Protein AF-A0AAQ3IWY5-F1 (afdb_monomer)

Radius of gyration: 26.23 Å; Cα contacts (8 Å, |Δi|>4): 41; chains: 1; bounding box: 53×19×76 Å

Nearest PDB structures (foldseek):
  6nct-assembly1_B  TM=4.095E-01  e=2.155E-01  Homo sapiens
  5dac-assembly1_B  TM=6.293E-01  e=6.188E+00  Thermochaetoides thermophila DSM 1495
  5l3c-assembly1_A  TM=4.764E-01  e=4.889E+00  Homo sapiens
  6b87-assembly3_C  TM=5.352E-01  e=8.308E+00  synthetic construct
  5da9-assembly1_A  TM=3.641E-01  e=3.642E+00  Thermochaetoides thermophila DSM 1495

pLDDT: mean 74.93, std 11.63, range [35.53, 91.75]

Sequence (130 aa):
MNLNRIKQIDEKIDETHQTLGDSPNAMVNFQAMYNDMKYLIMMALDGQKEANKLRTKIGRMKITIKKKDHVIRTIDHHNNRLGNDNRAKTAVLEKFREENKRLREALEDISCHVDTRLQVVISNALEGGD

Organism: NCBI:txid759811

Foldseek 3Di:
DPVVVLVVVVVVLVVVLVVQPDDPVSNVVSVVVNVVLVVLSVVLVVLVVVLVVLVVVLVVLVVVLVVLVVVLVVVVVVCVVVVNPPVVVVVVSVVSVVVSVVSVVVSVVVNVVSVVVSVVSSCPSPVDDD

Mean predicted aligned error: 12.2 Å

Secondary structure (DSSP, 8-state):
--HHHHHHHHHHHHHHHHHSTT-HHHHHHHHHHHHHHHHHHHHHHHHHHHHHHHHHHHHHHHHHHHHHHHHHHHHHHHHHHTT---HHHHHHHHHHHHHHHHHHHHHHHHHHHHHHHHHHHHHHHHH---

Structure (mmCIF, N/CA/C/O backbone):
data_AF-A0AAQ3IWY5-F1
#
_entry.id   AF-A0AAQ3IWY5-F1
#
loop_
_atom_site.group_PDB
_atom_site.id
_atom_site.type_symbol
_atom_site.label_atom_id
_atom_site.label_alt_id
_atom_site.label_comp_id
_atom_site.label_asym_id
_atom_site.label_entity_id
_atom_site.label_seq_id
_atom_site.pdbx_PDB_ins_code
_atom_site.Cartn_x
_atom_site.Cartn_y
_atom_site.Cartn_z
_atom_site.occupancy
_atom_site.B_iso_or_equiv
_atom_site.auth_seq_id
_atom_site.auth_comp_id
_atom_site.auth_asym_id
_atom_site.auth_atom_id
_atom_site.pdbx_PDB_model_num
ATOM 1 N N . MET A 1 1 ? -7.244 10.815 12.976 1.00 42.12 1 MET A N 1
ATOM 2 C CA . MET A 1 1 ? -8.089 11.407 14.032 1.00 42.12 1 MET A CA 1
ATOM 3 C C . MET A 1 1 ? -8.975 10.301 14.631 1.00 42.12 1 MET A C 1
ATOM 5 O O . MET A 1 1 ? -10.140 10.225 14.292 1.00 42.12 1 MET A O 1
ATOM 9 N N . ASN A 1 2 ? -8.400 9.387 15.436 1.00 53.34 2 ASN A N 1
ATOM 10 C CA . ASN A 1 2 ? -9.126 8.233 16.023 1.00 53.34 2 ASN A CA 1
ATOM 11 C C . ASN A 1 2 ? -8.631 7.834 17.432 1.00 53.34 2 ASN A C 1
ATOM 13 O O . ASN A 1 2 ? -9.428 7.452 18.275 1.00 53.34 2 ASN A O 1
ATOM 17 N N . LEU A 1 3 ? -7.340 8.028 17.738 1.00 51.75 3 LEU A N 1
ATOM 18 C CA . LEU A 1 3 ? -6.766 7.757 19.070 1.00 51.75 3 LEU A CA 1
ATOM 19 C C . LEU A 1 3 ? -7.358 8.625 20.193 1.00 51.75 3 LEU A C 1
ATOM 21 O O . LEU A 1 3 ? -7.578 8.126 21.289 1.00 51.75 3 LEU A O 1
ATOM 25 N N . ASN A 1 4 ? -7.658 9.899 19.919 1.00 55.66 4 ASN A N 1
ATOM 26 C CA . ASN A 1 4 ? -8.282 10.777 20.915 1.00 55.66 4 ASN A CA 1
ATOM 27 C C . ASN A 1 4 ? -9.723 10.353 21.235 1.00 55.66 4 ASN A C 1
ATOM 29 O O . ASN A 1 4 ? -10.133 10.490 22.376 1.00 55.66 4 ASN A O 1
ATOM 33 N N . ARG A 1 5 ? -10.466 9.790 20.267 1.00 52.38 5 ARG A N 1
ATOM 34 C CA . ARG A 1 5 ? -11.820 9.261 20.509 1.00 52.38 5 ARG A CA 1
ATOM 35 C C . ARG A 1 5 ? -11.782 7.977 21.334 1.00 52.38 5 ARG A C 1
ATOM 37 O O . ARG A 1 5 ? -12.595 7.831 22.230 1.00 52.38 5 ARG A O 1
ATOM 44 N N . ILE A 1 6 ? -10.817 7.090 21.076 1.00 57.41 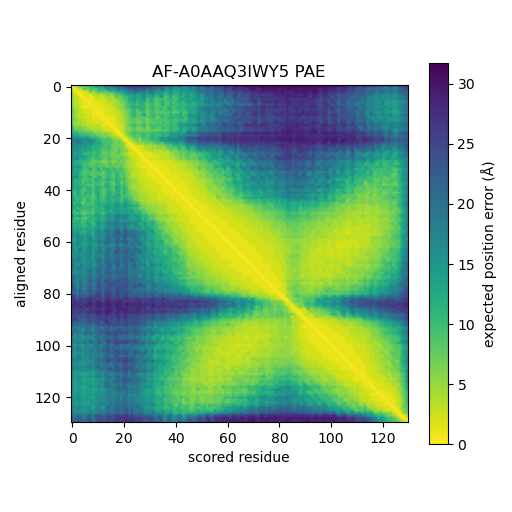6 ILE A N 1
ATOM 45 C CA . ILE A 1 6 ? -10.628 5.861 2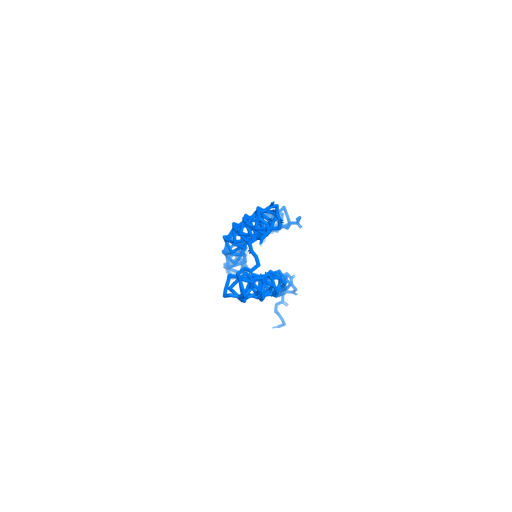1.865 1.00 57.41 6 ILE A CA 1
ATOM 46 C C . ILE A 1 6 ? -10.285 6.194 23.325 1.00 57.41 6 ILE A C 1
ATOM 48 O O . ILE A 1 6 ? -10.891 5.632 24.227 1.00 57.41 6 ILE A O 1
ATOM 52 N N . LYS A 1 7 ? -9.385 7.158 23.568 1.00 61.97 7 LYS A N 1
ATOM 53 C CA . LYS A 1 7 ? -9.067 7.620 24.932 1.00 61.97 7 LYS A CA 1
ATOM 54 C C . LYS A 1 7 ? -10.254 8.277 25.642 1.00 61.97 7 LYS A C 1
ATOM 56 O O . LYS A 1 7 ? -10.473 8.018 26.812 1.00 61.97 7 LYS A O 1
ATOM 61 N N . GLN A 1 8 ? -11.042 9.077 24.923 1.00 59.62 8 GLN A N 1
ATOM 62 C CA . GLN A 1 8 ? -12.259 9.693 25.468 1.00 59.62 8 GLN A CA 1
ATOM 63 C C . GLN A 1 8 ? -13.341 8.666 25.823 1.00 59.62 8 GLN A C 1
ATOM 65 O O . GLN A 1 8 ? -14.144 8.909 26.718 1.00 59.62 8 GLN A O 1
ATOM 70 N N . ILE A 1 9 ? -13.399 7.546 25.097 1.00 64.31 9 ILE A N 1
ATOM 71 C CA . ILE A 1 9 ? -14.294 6.433 25.423 1.00 64.31 9 ILE A CA 1
ATOM 72 C C . ILE A 1 9 ? -13.812 5.744 26.705 1.00 64.31 9 ILE A C 1
ATOM 74 O O . ILE A 1 9 ? -14.627 5.537 27.590 1.00 64.31 9 ILE A O 1
ATOM 78 N N . ASP A 1 10 ? -12.511 5.473 26.837 1.00 64.88 10 ASP A N 1
ATOM 79 C CA . ASP A 1 10 ? -11.908 4.882 28.046 1.00 64.88 10 ASP A CA 1
ATOM 80 C C . ASP A 1 10 ? -12.197 5.735 29.301 1.00 64.88 10 ASP A C 1
ATOM 82 O O . ASP A 1 10 ? -12.758 5.243 30.276 1.00 64.88 10 ASP A O 1
ATOM 86 N N . GLU A 1 11 ? -11.956 7.051 29.220 1.00 67.75 11 GLU A N 1
ATOM 87 C CA . GLU A 1 11 ? -12.229 8.008 30.306 1.00 67.75 11 GLU A CA 1
ATOM 88 C C . GLU A 1 11 ? -13.721 8.059 30.690 1.00 67.75 11 GLU A C 1
ATOM 90 O O . GLU A 1 11 ? -14.060 8.034 31.872 1.00 67.75 11 GLU A O 1
ATOM 95 N N . LYS A 1 12 ? -14.634 8.063 29.708 1.00 65.88 12 LYS A N 1
ATOM 96 C CA . LYS A 1 12 ? -16.085 8.050 29.975 1.00 65.88 12 LYS A CA 1
ATOM 97 C C . LYS A 1 12 ? -16.565 6.759 30.628 1.00 65.88 12 LYS A C 1
ATOM 99 O O . LYS A 1 12 ? -17.556 6.778 31.362 1.00 65.88 12 LYS A O 1
ATOM 104 N N . ILE A 1 13 ? -15.923 5.631 30.336 1.00 65.81 13 ILE A N 1
ATOM 105 C CA . ILE A 1 13 ? -16.304 4.364 30.953 1.00 65.81 13 ILE A CA 1
ATOM 106 C C . ILE A 1 13 ? -15.836 4.332 32.411 1.00 65.81 13 ILE A C 1
ATOM 108 O O . ILE A 1 13 ? -16.622 3.949 33.275 1.00 65.81 13 ILE A O 1
ATOM 112 N N . ASP A 1 14 ? -14.634 4.827 32.708 1.00 66.94 14 ASP A N 1
ATOM 113 C CA . ASP A 1 14 ? -14.163 4.981 34.090 1.00 66.94 14 ASP A CA 1
ATOM 114 C C . ASP A 1 14 ? -15.083 5.915 34.907 1.00 66.94 14 ASP A C 1
ATOM 116 O O . ASP A 1 14 ? -15.435 5.601 36.047 1.00 66.94 14 ASP A O 1
ATOM 120 N N . GLU A 1 15 ? -15.567 7.012 34.310 1.00 67.75 15 GLU A N 1
ATOM 121 C CA . GLU A 1 15 ? -16.581 7.894 34.920 1.00 67.75 15 GLU A CA 1
ATOM 122 C C . GLU A 1 15 ? -17.921 7.170 35.171 1.00 67.75 15 GLU A C 1
ATOM 124 O O . GLU A 1 15 ? -18.571 7.361 36.203 1.00 67.75 15 GLU A O 1
ATOM 129 N N . THR A 1 16 ? -18.338 6.294 34.253 1.00 64.19 16 THR A N 1
ATOM 130 C CA . THR A 1 16 ? -19.582 5.515 34.393 1.00 64.19 16 THR A CA 1
ATOM 131 C C . THR A 1 16 ? -19.452 4.436 35.477 1.00 64.19 16 THR A C 1
ATOM 133 O O . THR A 1 16 ? -20.391 4.201 36.234 1.00 64.19 16 THR A O 1
ATOM 136 N N . HIS A 1 17 ? -18.268 3.832 35.632 1.00 66.06 17 HIS A N 1
ATOM 137 C CA . HIS A 1 17 ? -17.979 2.887 36.716 1.00 66.06 17 HIS A CA 1
ATOM 138 C C . HIS A 1 17 ? -18.119 3.546 38.095 1.00 66.06 17 HIS A C 1
ATOM 140 O O . HIS A 1 17 ? -18.695 2.968 39.012 1.00 66.06 17 HIS A O 1
ATOM 146 N N . GLN A 1 18 ? -17.648 4.790 38.229 1.00 66.81 18 GLN A N 1
ATOM 147 C CA . GLN A 1 18 ? -17.716 5.551 39.481 1.00 66.81 18 GLN A CA 1
ATOM 148 C C . GLN A 1 18 ? -19.142 5.975 39.866 1.00 66.81 18 GLN A C 1
ATOM 150 O O . GLN A 1 18 ? -19.397 6.261 41.034 1.00 66.81 18 GLN A O 1
ATOM 155 N N . 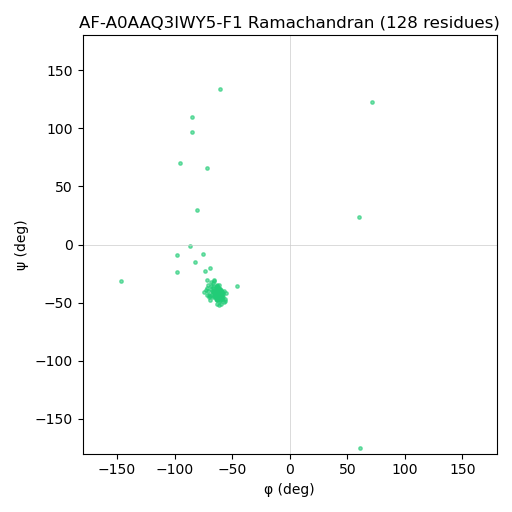THR A 1 19 ? -20.079 6.014 38.913 1.00 64.56 19 THR A N 1
ATOM 156 C CA . THR A 1 19 ? -21.457 6.490 39.133 1.00 64.56 19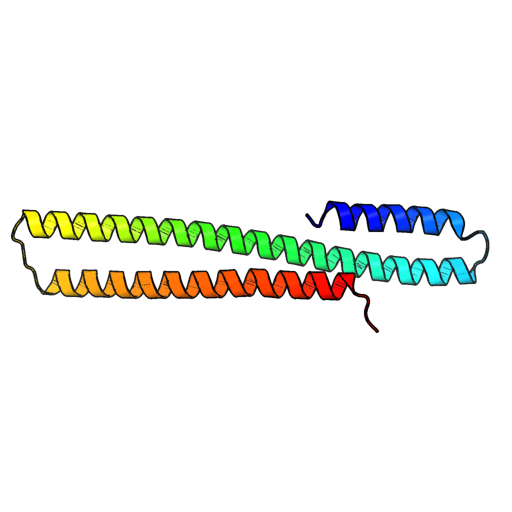 THR A CA 1
ATOM 157 C C . THR A 1 19 ? -22.476 5.376 39.381 1.00 64.56 19 THR A C 1
ATOM 159 O O . THR A 1 19 ? -23.603 5.670 39.776 1.00 64.56 19 THR A O 1
ATOM 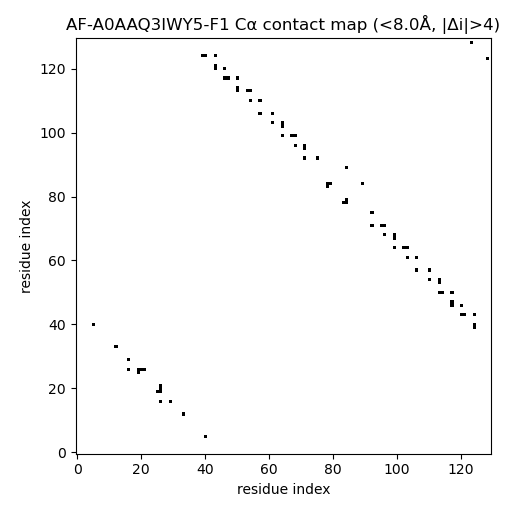162 N N . LEU A 1 20 ? -22.102 4.102 39.210 1.00 64.25 20 LEU A N 1
ATOM 163 C CA . LEU A 1 20 ? -23.035 2.967 39.276 1.00 64.25 20 LEU A CA 1
ATOM 164 C C . LEU A 1 20 ? -23.497 2.545 40.686 1.00 64.25 20 LEU A C 1
ATOM 166 O O . LEU A 1 20 ? -24.445 1.766 40.793 1.00 64.25 20 LEU A O 1
ATOM 170 N N . GLY A 1 21 ? -22.925 3.101 41.758 1.00 64.56 21 GLY A N 1
ATOM 171 C CA . GLY A 1 21 ? -23.355 2.839 43.141 1.00 64.56 21 GLY A CA 1
ATOM 172 C C . GLY A 1 21 ? -23.244 1.366 43.590 1.00 64.56 21 GLY A C 1
ATOM 173 O O . GLY A 1 21 ? -22.763 0.500 42.863 1.00 64.56 21 GLY A O 1
ATOM 174 N N . ASP A 1 22 ? -23.709 1.059 44.806 1.00 66.00 22 ASP A N 1
ATOM 175 C CA . ASP A 1 22 ? -23.455 -0.219 45.506 1.00 66.00 22 ASP A CA 1
ATOM 176 C C . ASP A 1 22 ? -24.354 -1.402 45.080 1.00 66.00 22 ASP A C 1
ATOM 178 O O . ASP A 1 22 ? -24.651 -2.281 45.889 1.00 66.00 22 ASP A O 1
ATOM 182 N N . SER A 1 23 ? -24.835 -1.459 43.833 1.00 69.75 23 SER A N 1
ATOM 183 C CA . SER A 1 23 ? -25.609 -2.618 43.354 1.00 69.75 23 SER A CA 1
ATOM 184 C C . SER A 1 23 ? -24.664 -3.716 42.853 1.00 69.75 23 SER A C 1
ATOM 186 O O . SER A 1 23 ? -24.080 -3.562 41.777 1.00 69.75 23 SER A O 1
ATOM 188 N N . PRO A 1 24 ? -24.527 -4.862 43.552 1.00 68.44 24 PRO A N 1
ATOM 189 C CA . PRO A 1 24 ? -23.539 -5.878 43.187 1.00 68.44 24 PRO A CA 1
ATOM 190 C C . PRO A 1 24 ? -23.799 -6.479 41.799 1.00 68.44 24 PRO A C 1
ATOM 192 O O . PRO A 1 24 ? -22.862 -6.734 41.049 1.00 68.44 24 PRO A O 1
ATOM 195 N N . ASN A 1 25 ? -25.070 -6.635 41.411 1.00 73.00 25 ASN A N 1
ATOM 196 C CA . ASN A 1 25 ? -25.436 -7.129 40.081 1.00 73.00 25 ASN A CA 1
ATOM 197 C C . ASN A 1 25 ? -25.168 -6.102 38.972 1.00 73.00 25 ASN A C 1
ATOM 199 O O . ASN A 1 25 ? -24.740 -6.486 37.885 1.00 73.00 25 ASN A O 1
ATOM 203 N N . ALA A 1 26 ? -25.396 -4.808 39.227 1.00 65.88 26 ALA A N 1
ATOM 204 C CA . ALA A 1 26 ? -25.077 -3.765 38.251 1.00 65.88 26 ALA A CA 1
ATOM 205 C C . ALA A 1 26 ? -23.558 -3.630 38.070 1.00 65.88 26 ALA A C 1
ATOM 207 O O . ALA A 1 26 ? -23.087 -3.503 36.943 1.00 65.88 26 ALA A O 1
ATOM 208 N N . MET A 1 27 ? -22.798 -3.758 39.163 1.00 69.81 27 MET A N 1
ATOM 209 C CA . MET A 1 27 ? -21.336 -3.737 39.158 1.00 69.81 27 MET A CA 1
ATOM 210 C C . MET A 1 27 ? -20.748 -4.915 38.364 1.00 69.81 27 MET A C 1
ATOM 212 O O . MET A 1 27 ? -19.858 -4.720 37.541 1.00 69.81 27 MET A O 1
ATOM 216 N N . VAL A 1 28 ? -21.269 -6.135 38.554 1.00 72.06 28 VAL A N 1
ATOM 217 C CA . VAL A 1 28 ? -20.809 -7.336 37.828 1.00 72.06 28 VAL A CA 1
ATOM 218 C C . VAL A 1 28 ? -21.128 -7.249 36.333 1.00 72.06 28 VAL A C 1
ATOM 220 O O . VAL A 1 28 ? -20.251 -7.511 35.509 1.00 72.06 28 VAL A O 1
ATOM 223 N N . ASN A 1 29 ? -22.346 -6.836 35.969 1.00 67.00 29 ASN A N 1
ATOM 224 C CA . ASN A 1 29 ? -22.737 -6.682 34.563 1.00 67.00 29 ASN A CA 1
ATOM 225 C C . ASN A 1 29 ? -21.931 -5.579 33.867 1.00 67.00 29 ASN A C 1
ATOM 227 O O . ASN A 1 29 ? -21.483 -5.760 32.735 1.00 67.00 29 ASN A O 1
ATOM 231 N N . PHE A 1 30 ? -21.684 -4.464 34.556 1.00 69.81 30 PHE A N 1
ATOM 232 C CA . PHE A 1 30 ? -20.834 -3.406 34.031 1.00 69.81 30 PHE A CA 1
ATOM 233 C C . PHE A 1 30 ? -19.383 -3.864 33.864 1.00 69.81 30 PHE A C 1
ATOM 235 O O . PHE A 1 30 ? -18.774 -3.591 32.835 1.00 69.81 30 PHE A O 1
ATOM 242 N N . GLN A 1 31 ? -18.826 -4.592 34.836 1.00 71.25 31 GLN A N 1
ATOM 243 C CA . GLN A 1 31 ? -17.456 -5.099 34.747 1.00 71.25 31 GLN A CA 1
ATOM 244 C C . GLN A 1 31 ? -17.279 -6.057 33.561 1.00 71.25 31 GLN A C 1
ATOM 246 O O . GLN A 1 31 ? -16.242 -6.018 32.897 1.00 71.25 31 GLN A O 1
ATOM 251 N N . ALA A 1 32 ? -18.281 -6.893 33.273 1.00 70.81 32 ALA A N 1
ATOM 252 C CA . ALA A 1 32 ? -18.280 -7.766 32.101 1.00 70.81 32 ALA A CA 1
ATOM 253 C C . ALA A 1 32 ? -18.265 -6.951 30.795 1.00 70.81 32 ALA A C 1
ATOM 255 O O . ALA A 1 32 ? -17.357 -7.122 29.984 1.00 70.81 32 ALA A O 1
ATOM 256 N N . MET A 1 33 ? -19.181 -5.986 30.649 1.00 65.69 33 MET A N 1
ATOM 257 C CA . MET A 1 33 ? -19.220 -5.093 29.482 1.00 65.69 33 MET A CA 1
ATOM 258 C C . MET A 1 33 ? -17.931 -4.274 29.317 1.00 65.69 33 MET A C 1
ATOM 260 O O . MET A 1 33 ? -17.443 -4.103 28.202 1.00 65.69 33 MET A O 1
ATOM 264 N N . TYR A 1 34 ? -17.348 -3.792 30.418 1.00 70.81 34 TYR A N 1
ATOM 265 C CA . TYR A 1 34 ? -16.080 -3.061 30.410 1.00 70.81 34 TYR A CA 1
ATOM 266 C C . TYR A 1 34 ? -14.929 -3.926 29.900 1.00 70.81 34 TYR A C 1
ATOM 268 O O . TYR A 1 34 ? -14.142 -3.484 29.062 1.00 70.81 34 TYR A O 1
ATOM 276 N N . ASN A 1 35 ? -14.833 -5.167 30.379 1.00 71.69 35 ASN A N 1
ATOM 277 C CA . ASN A 1 35 ? -13.789 -6.091 29.952 1.00 71.69 35 ASN A CA 1
ATOM 278 C C . ASN A 1 35 ? -13.908 -6.418 28.454 1.00 71.69 35 ASN A C 1
ATOM 280 O O . ASN A 1 35 ? -12.893 -6.405 27.753 1.00 71.69 35 ASN A O 1
ATOM 284 N N . ASP A 1 36 ? -15.129 -6.629 27.956 1.00 66.88 36 ASP A N 1
ATOM 285 C CA . ASP A 1 36 ? -15.388 -6.873 26.533 1.00 66.88 36 ASP A CA 1
ATOM 286 C C . ASP A 1 36 ? -15.028 -5.648 25.679 1.00 66.88 36 ASP A C 1
ATOM 288 O O . ASP A 1 36 ? -14.333 -5.758 24.665 1.00 66.88 36 ASP A O 1
ATOM 292 N N . MET A 1 37 ? -15.410 -4.450 26.124 1.00 67.75 37 MET A N 1
ATOM 293 C CA . MET A 1 37 ? -15.101 -3.204 25.422 1.00 67.75 37 MET A CA 1
ATOM 294 C C . MET A 1 37 ? -13.594 -2.916 25.397 1.00 67.75 37 MET A C 1
ATOM 296 O O . MET A 1 37 ? -13.039 -2.554 24.356 1.00 67.75 37 MET A O 1
ATOM 300 N N . LYS A 1 38 ? -12.899 -3.157 26.511 1.00 70.69 38 LYS A N 1
ATOM 301 C CA . LYS A 1 38 ? -11.439 -3.041 26.613 1.00 70.69 38 LYS A CA 1
ATOM 302 C C . LYS A 1 38 ? -10.724 -4.020 25.681 1.00 70.69 38 LYS A C 1
ATOM 304 O O . LYS A 1 38 ? -9.739 -3.650 25.038 1.00 70.69 38 LYS A O 1
ATOM 309 N N . TYR A 1 39 ? -11.233 -5.246 25.563 1.00 71.06 39 TYR A N 1
ATOM 310 C CA . TYR A 1 39 ? -10.714 -6.245 24.631 1.00 71.06 39 TYR A CA 1
ATOM 311 C C . TYR A 1 39 ? -10.868 -5.800 23.167 1.00 71.06 39 TYR A C 1
ATOM 313 O O . TYR A 1 39 ? -9.897 -5.841 22.404 1.00 71.06 39 TYR A O 1
ATOM 321 N N . LEU A 1 40 ? -12.045 -5.293 22.785 1.00 65.94 40 LEU A N 1
ATOM 322 C CA . LEU A 1 40 ? -12.307 -4.768 21.438 1.00 65.94 40 LEU A CA 1
ATOM 323 C C . LEU A 1 40 ? -11.393 -3.580 21.092 1.00 65.94 40 LEU A C 1
ATOM 325 O O . LEU A 1 40 ? -10.815 -3.537 20.001 1.00 65.94 40 LEU A O 1
ATOM 329 N N . ILE A 1 41 ? -11.192 -2.654 22.035 1.00 70.44 41 ILE A N 1
ATOM 330 C CA . ILE A 1 41 ? -10.267 -1.520 21.882 1.00 70.44 41 ILE A CA 1
ATOM 331 C C . ILE A 1 41 ? -8.830 -2.011 21.659 1.00 70.44 41 ILE A C 1
ATOM 333 O O . ILE A 1 41 ? -8.140 -1.518 20.762 1.00 70.44 41 ILE A O 1
ATOM 337 N N . MET A 1 42 ? -8.375 -2.998 22.436 1.00 75.62 42 MET A N 1
ATOM 338 C CA . MET A 1 42 ? -7.024 -3.545 22.308 1.00 75.62 42 MET A CA 1
ATOM 339 C C . MET A 1 42 ? -6.798 -4.185 20.930 1.00 75.62 42 MET A C 1
ATOM 341 O O . MET A 1 42 ? -5.799 -3.886 20.274 1.00 75.62 42 MET A O 1
ATOM 345 N N . MET A 1 43 ? -7.757 -4.979 20.4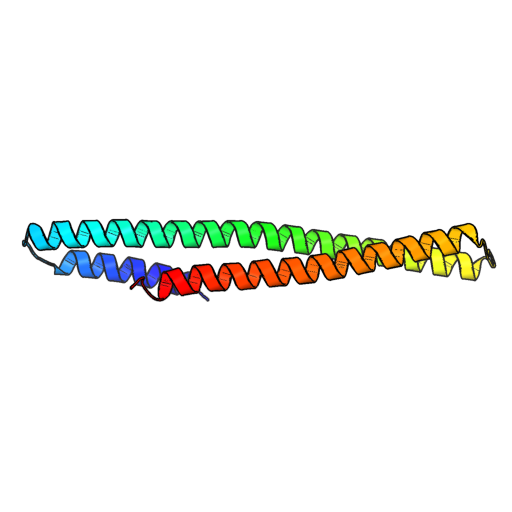40 1.00 71.94 43 MET A N 1
ATOM 346 C CA . MET A 1 43 ? -7.687 -5.569 19.097 1.00 71.94 43 MET A CA 1
ATOM 347 C C . MET A 1 43 ? -7.635 -4.507 17.988 1.00 71.94 43 MET A C 1
ATOM 349 O O . MET A 1 43 ? -6.866 -4.645 17.032 1.00 71.94 43 MET A O 1
ATOM 353 N N . ALA A 1 44 ? -8.409 -3.425 18.113 1.00 69.25 44 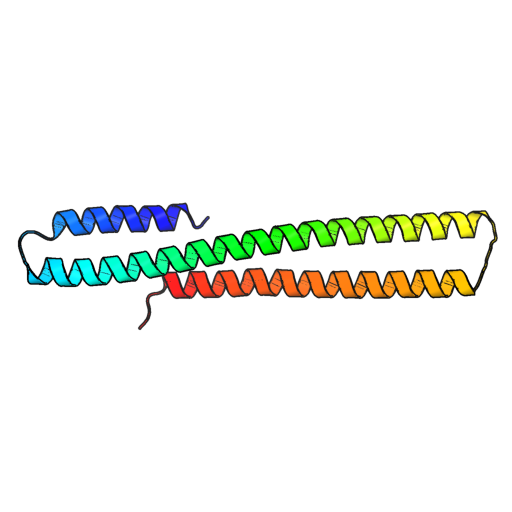ALA A N 1
ATOM 354 C CA . ALA A 1 44 ? -8.392 -2.329 17.147 1.00 69.25 44 ALA A CA 1
ATOM 355 C C . ALA A 1 44 ? -7.033 -1.599 17.118 1.00 69.25 44 ALA A C 1
ATOM 357 O O . ALA A 1 44 ? -6.517 -1.280 16.040 1.00 69.25 44 ALA A O 1
ATOM 358 N N . LEU A 1 45 ? -6.420 -1.371 18.286 1.00 74.38 45 LEU A N 1
ATOM 359 C CA . LEU A 1 45 ? -5.094 -0.754 18.406 1.00 74.38 45 LEU A CA 1
ATOM 360 C C . LEU A 1 45 ? -3.990 -1.634 17.801 1.00 74.38 45 LEU A C 1
ATOM 362 O O . LEU A 1 45 ? -3.134 -1.125 17.067 1.00 74.38 45 LEU A O 1
ATOM 366 N N . ASP A 1 46 ? -4.029 -2.944 18.047 1.00 78.38 46 ASP A N 1
ATOM 367 C CA . ASP A 1 46 ? -3.094 -3.896 17.441 1.00 78.38 46 ASP A CA 1
ATOM 368 C C . ASP A 1 46 ? -3.255 -3.952 15.914 1.00 78.38 46 ASP A C 1
ATOM 370 O O . ASP A 1 46 ? -2.263 -3.870 15.179 1.00 78.38 46 ASP A O 1
ATOM 374 N N . GLY A 1 47 ? -4.496 -3.965 15.413 1.00 75.88 47 GLY A N 1
ATOM 375 C CA . GLY A 1 47 ? -4.786 -3.864 13.980 1.00 75.88 47 GLY A CA 1
ATOM 376 C C . GLY A 1 47 ? -4.213 -2.589 13.347 1.00 75.88 47 GLY A C 1
ATOM 377 O O . GLY A 1 47 ? -3.591 -2.634 12.281 1.00 75.88 47 GLY A O 1
ATOM 378 N N . GLN A 1 48 ? -4.331 -1.447 14.031 1.00 76.25 48 GLN A N 1
ATOM 379 C CA . GLN A 1 48 ? -3.756 -0.178 13.577 1.00 76.25 48 GLN A CA 1
ATOM 380 C C . GLN A 1 48 ? -2.218 -0.201 13.562 1.00 76.25 48 GLN A C 1
ATOM 382 O O . GLN A 1 48 ? -1.592 0.339 12.640 1.00 76.25 48 GLN A O 1
ATOM 387 N N . LYS A 1 49 ? -1.592 -0.833 14.559 1.00 83.62 49 LYS A N 1
ATOM 388 C CA . LYS A 1 49 ? -0.134 -0.990 14.643 1.00 83.62 49 LYS A CA 1
ATOM 389 C C . LYS A 1 49 ? 0.407 -1.824 13.481 1.00 83.62 49 LYS A C 1
ATOM 391 O O . LYS A 1 49 ? 1.381 -1.412 12.842 1.00 83.62 49 LYS A O 1
ATOM 396 N N . GLU A 1 50 ? -0.231 -2.949 13.168 1.00 81.31 50 GLU A N 1
ATOM 397 C CA . GLU A 1 50 ? 0.159 -3.793 12.034 1.00 81.31 50 GLU A CA 1
ATOM 398 C C . GLU A 1 50 ? -0.066 -3.093 10.685 1.00 81.31 50 GLU A C 1
ATOM 400 O O . GLU A 1 50 ? 0.824 -3.106 9.827 1.00 81.3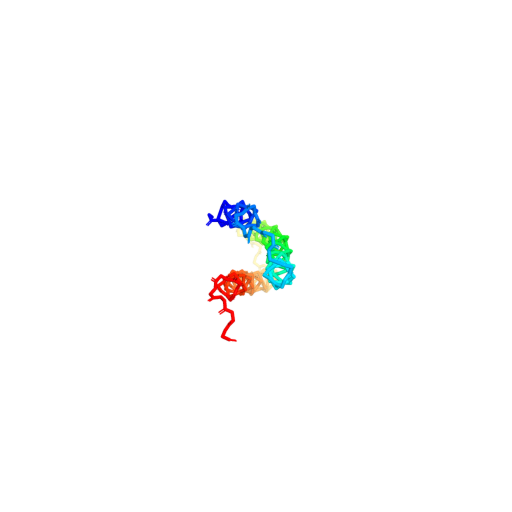1 50 GLU A O 1
ATOM 405 N N . ALA A 1 51 ? -1.176 -2.365 10.521 1.00 78.06 51 ALA A N 1
ATOM 406 C CA . ALA A 1 51 ? -1.415 -1.552 9.327 1.00 78.06 51 ALA A CA 1
ATOM 407 C C . ALA A 1 51 ? -0.313 -0.494 9.113 1.00 78.06 51 ALA A C 1
ATOM 409 O O . ALA A 1 51 ? 0.177 -0.307 7.997 1.00 78.06 51 ALA A O 1
ATOM 410 N N . ASN A 1 52 ? 0.161 0.159 10.179 1.00 83.56 52 ASN A N 1
ATOM 411 C CA . ASN A 1 52 ? 1.250 1.138 10.090 1.00 83.56 52 ASN A CA 1
ATOM 412 C C . ASN A 1 52 ? 2.601 0.509 9.704 1.00 83.56 52 ASN A C 1
ATOM 414 O O . ASN A 1 52 ? 3.364 1.100 8.926 1.00 83.56 52 ASN A O 1
ATOM 418 N N . LYS A 1 53 ? 2.901 -0.701 10.196 1.00 84.88 53 LYS A N 1
ATOM 419 C CA . LYS A 1 53 ? 4.086 -1.460 9.759 1.00 84.88 53 LYS A CA 1
ATOM 420 C C . LYS A 1 53 ? 4.015 -1.767 8.264 1.00 84.88 53 LYS A C 1
ATOM 422 O O . LYS A 1 53 ? 5.004 -1.567 7.553 1.00 84.88 53 LYS A O 1
ATOM 427 N N . LEU A 1 54 ? 2.853 -2.205 7.776 1.00 83.75 54 LEU A N 1
ATOM 428 C CA . LEU A 1 54 ? 2.625 -2.474 6.355 1.00 83.75 54 LEU A CA 1
ATOM 429 C C . LEU A 1 54 ? 2.763 -1.204 5.507 1.00 83.75 54 LEU A C 1
ATOM 431 O O . LEU A 1 54 ? 3.527 -1.217 4.543 1.00 83.75 54 LEU A O 1
ATOM 435 N N . ARG A 1 55 ? 2.153 -0.080 5.909 1.00 84.06 55 ARG A N 1
ATOM 436 C CA . ARG A 1 55 ? 2.313 1.221 5.224 1.00 84.06 55 ARG A CA 1
ATOM 437 C C . ARG A 1 55 ? 3.775 1.644 5.109 1.00 84.06 55 ARG A C 1
ATOM 439 O O . ARG A 1 55 ? 4.211 2.096 4.052 1.00 84.06 55 ARG A O 1
ATOM 446 N N . THR A 1 56 ? 4.563 1.440 6.165 1.00 88.44 56 THR A N 1
ATOM 447 C CA . THR A 1 56 ? 6.000 1.747 6.149 1.00 88.44 56 THR A CA 1
ATOM 448 C C . THR A 1 56 ? 6.753 0.865 5.150 1.00 88.44 56 THR A C 1
ATOM 450 O O . THR A 1 56 ? 7.586 1.366 4.392 1.00 88.44 56 THR A O 1
ATOM 453 N N . LYS A 1 57 ? 6.458 -0.443 5.106 1.00 86.94 57 LYS A N 1
ATOM 454 C CA . LYS A 1 57 ? 7.047 -1.363 4.116 1.00 86.94 57 LYS A CA 1
ATOM 455 C C . LYS A 1 57 ? 6.666 -0.965 2.685 1.00 86.94 57 LYS A C 1
ATOM 457 O O . LYS A 1 57 ? 7.559 -0.842 1.849 1.00 86.94 57 LYS A O 1
ATOM 462 N N . ILE A 1 58 ? 5.390 -0.667 2.431 1.00 84.94 58 ILE A N 1
ATOM 463 C CA . ILE A 1 58 ? 4.889 -0.176 1.135 1.00 84.94 58 ILE A CA 1
ATOM 464 C C . ILE A 1 58 ? 5.634 1.100 0.721 1.00 84.94 58 ILE A C 1
ATOM 466 O O . ILE A 1 58 ? 6.127 1.194 -0.403 1.00 84.94 58 ILE A O 1
ATOM 470 N N . GLY A 1 59 ? 5.790 2.063 1.635 1.00 86.44 59 GLY A N 1
ATOM 471 C CA . GLY A 1 59 ? 6.536 3.298 1.386 1.00 86.44 59 GLY A CA 1
ATOM 472 C C . GLY A 1 59 ? 7.987 3.043 0.967 1.00 86.44 59 GLY A C 1
ATOM 473 O O . GLY A 1 59 ? 8.454 3.603 -0.027 1.00 86.44 59 GLY A O 1
ATOM 474 N N . ARG A 1 60 ? 8.691 2.139 1.663 1.00 90.88 60 ARG A N 1
ATOM 475 C CA . ARG A 1 60 ? 10.062 1.734 1.297 1.00 90.88 60 ARG A CA 1
ATOM 476 C C . ARG A 1 60 ? 10.116 1.093 -0.090 1.00 90.88 60 ARG A C 1
ATOM 478 O O . ARG A 1 60 ? 10.997 1.432 -0.877 1.00 90.88 60 ARG A O 1
ATOM 485 N N . MET A 1 61 ? 9.166 0.218 -0.419 1.00 89.81 61 MET A N 1
ATOM 486 C CA . MET A 1 61 ? 9.099 -0.424 -1.737 1.00 89.81 61 MET A CA 1
ATOM 487 C C . MET A 1 61 ? 8.840 0.595 -2.857 1.00 89.81 61 MET A C 1
ATOM 489 O O . MET A 1 61 ? 9.532 0.559 -3.875 1.00 89.81 61 MET A O 1
ATOM 493 N N . LYS A 1 62 ? 7.945 1.572 -2.644 1.00 87.75 62 LYS A N 1
ATOM 494 C CA . LYS A 1 62 ? 7.701 2.678 -3.590 1.00 87.75 62 LYS A CA 1
ATOM 495 C C . LYS A 1 62 ? 8.972 3.496 -3.860 1.00 87.75 62 LYS A C 1
ATOM 497 O O . LYS A 1 62 ?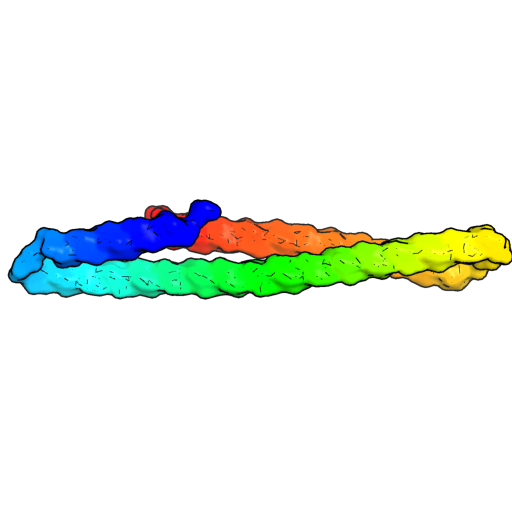 9.246 3.844 -5.008 1.00 87.75 62 LYS A O 1
ATOM 502 N N . ILE A 1 63 ? 9.778 3.775 -2.831 1.00 91.75 63 ILE A N 1
ATOM 503 C CA . ILE A 1 63 ? 11.075 4.459 -2.992 1.00 91.75 63 ILE A CA 1
ATOM 504 C C . ILE A 1 63 ? 12.038 3.612 -3.834 1.00 91.75 63 ILE A C 1
ATOM 506 O O . ILE A 1 63 ? 12.692 4.139 -4.734 1.00 91.75 63 ILE A O 1
ATOM 510 N N . THR A 1 64 ? 12.121 2.307 -3.574 1.00 89.00 64 THR A N 1
ATOM 511 C CA . THR A 1 64 ? 12.986 1.395 -4.336 1.00 89.00 64 THR A CA 1
ATOM 512 C C . THR A 1 64 ? 12.599 1.339 -5.813 1.00 89.00 64 THR A C 1
ATOM 514 O O . THR A 1 64 ? 13.484 1.433 -6.662 1.00 89.00 64 THR A O 1
ATOM 517 N N . ILE A 1 65 ? 11.304 1.265 -6.139 1.00 87.31 65 ILE A N 1
ATOM 518 C CA . ILE A 1 65 ? 10.825 1.306 -7.532 1.00 87.31 65 ILE A CA 1
ATOM 519 C C . ILE A 1 65 ? 11.240 2.618 -8.204 1.00 87.31 65 ILE A C 1
ATOM 521 O O . ILE A 1 65 ? 11.839 2.586 -9.274 1.00 87.31 65 ILE A O 1
ATOM 525 N N . LYS A 1 66 ? 11.046 3.770 -7.543 1.00 88.88 66 LYS A N 1
ATOM 526 C CA . LYS A 1 66 ? 11.492 5.072 -8.076 1.00 88.88 66 LYS A CA 1
ATOM 527 C C . LYS A 1 66 ? 12.996 5.108 -8.369 1.00 88.88 66 LYS A C 1
ATOM 529 O O . LYS A 1 66 ? 13.410 5.674 -9.379 1.00 88.88 66 LYS A O 1
ATOM 534 N N . LYS A 1 67 ? 13.820 4.505 -7.503 1.00 90.12 67 LYS A N 1
ATOM 535 C CA . LYS A 1 67 ? 15.270 4.387 -7.729 1.00 90.12 67 LYS A CA 1
ATOM 536 C C . LYS A 1 67 ? 15.581 3.502 -8.937 1.00 90.12 67 LYS A C 1
ATOM 538 O O . LYS A 1 67 ? 16.405 3.893 -9.758 1.00 90.12 67 LYS A O 1
ATOM 543 N N . LYS A 1 68 ? 14.907 2.356 -9.081 1.00 87.38 68 LYS A N 1
ATOM 544 C CA . LYS A 1 68 ? 15.052 1.484 -10.259 1.00 87.38 68 LYS A CA 1
ATOM 545 C C . LYS A 1 68 ? 14.663 2.212 -11.549 1.00 87.38 68 LYS A C 1
ATOM 547 O O . LYS A 1 68 ? 15.426 2.180 -12.507 1.00 87.38 68 LYS A O 1
ATOM 552 N N . ASP A 1 69 ? 13.546 2.937 -11.551 1.00 88.56 69 ASP A N 1
ATOM 553 C CA . ASP A 1 69 ? 13.102 3.734 -12.703 1.00 88.56 69 ASP A CA 1
ATOM 554 C C . ASP A 1 69 ? 14.105 4.830 -13.074 1.00 88.56 69 ASP A C 1
ATOM 556 O O . ASP A 1 69 ? 14.324 5.124 -14.250 1.00 88.56 69 ASP A O 1
ATOM 560 N N . HIS A 1 70 ? 14.738 5.450 -12.076 1.00 90.88 70 HIS A N 1
ATOM 561 C CA . HIS A 1 70 ? 15.809 6.407 -12.321 1.00 90.88 70 HIS A CA 1
ATOM 562 C C . HIS A 1 70 ? 17.020 5.743 -12.988 1.00 90.88 70 HIS A C 1
ATOM 564 O O . HIS A 1 70 ? 17.493 6.248 -14.001 1.00 90.88 70 HIS A O 1
ATOM 570 N N . VAL A 1 71 ? 17.471 4.591 -12.484 1.00 88.75 71 VAL A N 1
ATOM 571 C CA . VAL A 1 71 ? 18.587 3.835 -13.077 1.00 88.75 71 VAL A CA 1
ATOM 572 C C . VAL A 1 71 ? 18.283 3.432 -14.522 1.00 88.75 71 VAL A C 1
ATOM 574 O O . VAL A 1 71 ? 19.124 3.647 -15.391 1.00 88.75 71 VAL A O 1
ATOM 577 N N . ILE A 1 72 ? 17.078 2.922 -14.800 1.00 86.75 72 ILE A N 1
ATOM 578 C CA . ILE A 1 72 ? 16.638 2.566 -16.159 1.00 86.75 72 ILE A CA 1
ATOM 579 C C . ILE A 1 72 ? 16.745 3.776 -17.091 1.00 86.75 72 ILE A C 1
ATOM 581 O O . ILE A 1 72 ? 17.343 3.663 -18.157 1.00 86.75 72 ILE A O 1
ATOM 585 N N . ARG A 1 73 ? 16.229 4.945 -16.682 1.00 87.44 73 ARG A N 1
ATOM 586 C CA . ARG A 1 73 ? 16.327 6.182 -17.480 1.00 87.44 73 ARG A CA 1
ATOM 587 C C . ARG A 1 73 ? 17.772 6.612 -17.723 1.00 87.44 73 ARG A C 1
ATOM 589 O O . ARG A 1 73 ? 18.094 7.040 -18.825 1.00 87.44 73 ARG A O 1
ATOM 596 N N . THR A 1 74 ? 18.638 6.492 -16.720 1.00 88.50 74 THR A N 1
ATOM 597 C CA . THR A 1 74 ? 20.060 6.837 -16.852 1.00 88.50 74 THR A CA 1
ATOM 598 C C . THR A 1 74 ? 20.773 5.917 -17.841 1.00 88.50 74 THR A C 1
ATOM 600 O O . THR A 1 74 ? 21.538 6.398 -18.675 1.00 88.50 74 THR A O 1
ATOM 603 N N . ILE A 1 75 ? 20.502 4.609 -17.787 1.00 84.56 75 ILE A N 1
ATOM 604 C CA . ILE A 1 75 ? 21.058 3.635 -18.737 1.00 84.56 75 ILE A CA 1
ATOM 605 C C . ILE A 1 75 ? 20.563 3.936 -20.156 1.00 84.56 75 ILE A C 1
ATOM 607 O O . ILE A 1 75 ? 21.366 3.962 -21.085 1.00 84.56 75 ILE A O 1
ATOM 611 N N . ASP A 1 76 ? 19.268 4.203 -20.313 1.00 83.50 76 ASP A N 1
ATOM 612 C CA . ASP A 1 76 ? 18.649 4.514 -21.605 1.00 83.50 76 ASP A CA 1
ATOM 613 C C . ASP A 1 76 ? 19.266 5.774 -22.233 1.00 83.50 76 ASP A C 1
ATOM 615 O O . ASP A 1 76 ? 19.740 5.757 -23.367 1.00 83.50 76 ASP A O 1
ATOM 619 N N . HIS A 1 77 ? 19.393 6.844 -21.441 1.00 85.94 77 HIS A N 1
ATOM 620 C CA . HIS A 1 77 ? 20.048 8.082 -21.862 1.00 85.94 77 HIS A CA 1
ATOM 621 C C . HIS A 1 77 ? 21.517 7.861 -22.258 1.00 85.94 77 HIS A C 1
ATOM 623 O O . HIS A 1 77 ? 21.992 8.415 -23.251 1.00 85.94 77 HIS A O 1
ATOM 629 N N . HIS A 1 78 ? 22.254 7.047 -21.497 1.00 84.00 78 HIS A N 1
ATOM 630 C CA . HIS A 1 78 ? 23.649 6.742 -21.803 1.00 84.00 78 HIS A CA 1
ATOM 631 C C . HIS A 1 78 ? 23.796 5.936 -23.102 1.00 84.00 78 HIS A C 1
ATOM 633 O O . HIS A 1 78 ? 24.681 6.237 -23.901 1.00 84.00 78 HIS A O 1
ATOM 639 N N . ASN A 1 79 ? 22.914 4.962 -23.342 1.00 78.12 79 ASN A N 1
ATOM 640 C CA . ASN A 1 79 ? 22.923 4.160 -24.566 1.00 78.12 79 ASN A CA 1
ATOM 641 C C . ASN A 1 79 ? 22.614 5.011 -25.802 1.00 78.12 79 ASN A C 1
ATOM 643 O O . ASN A 1 79 ? 23.360 4.936 -26.779 1.00 78.12 79 ASN A O 1
ATOM 647 N N . ASN A 1 80 ? 21.596 5.874 -25.718 1.00 79.50 80 ASN A N 1
ATOM 648 C CA . ASN A 1 80 ? 21.242 6.800 -26.796 1.00 79.50 80 ASN A CA 1
ATOM 649 C C . ASN A 1 80 ? 22.417 7.724 -27.141 1.00 79.50 80 ASN A C 1
ATOM 651 O O . ASN A 1 80 ? 22.720 7.942 -28.311 1.00 79.50 80 ASN A O 1
ATOM 655 N N . ARG A 1 81 ? 23.141 8.218 -26.126 1.00 81.38 81 ARG A N 1
ATOM 656 C CA . ARG A 1 81 ? 24.320 9.075 -26.328 1.00 81.38 81 ARG A CA 1
ATOM 657 C C . ARG A 1 81 ? 25.492 8.349 -26.995 1.00 81.38 81 ARG A C 1
ATOM 659 O O . ARG A 1 81 ? 26.268 8.980 -27.702 1.00 81.38 81 ARG A O 1
ATOM 666 N N . LEU A 1 82 ? 25.659 7.053 -26.736 1.00 80.06 82 LEU A N 1
ATOM 667 C CA . LEU A 1 82 ? 26.745 6.247 -27.301 1.00 80.06 82 LEU A CA 1
ATOM 668 C C . LEU A 1 82 ? 26.411 5.645 -28.677 1.00 80.06 82 LEU A C 1
ATOM 670 O O . LEU A 1 82 ? 27.251 4.936 -29.225 1.00 80.06 82 LEU A O 1
ATOM 674 N N . GLY A 1 83 ? 25.205 5.873 -29.216 1.00 70.88 83 GLY A N 1
ATOM 675 C CA . GLY A 1 83 ? 24.746 5.235 -30.459 1.00 70.88 83 GLY A CA 1
ATOM 676 C C . GLY A 1 83 ? 24.701 3.706 -30.363 1.00 70.88 83 GLY A C 1
ATOM 677 O O . GLY A 1 83 ? 24.829 3.006 -31.364 1.00 70.88 83 GLY A O 1
ATOM 678 N N . ASN A 1 84 ? 24.595 3.176 -29.141 1.00 69.44 84 ASN A N 1
ATOM 679 C CA . ASN A 1 84 ? 24.776 1.761 -28.855 1.00 69.44 84 ASN A CA 1
ATOM 680 C C . ASN A 1 84 ? 23.409 1.065 -28.853 1.00 69.44 84 ASN A C 1
ATOM 682 O O . ASN A 1 84 ? 22.906 0.672 -27.797 1.00 69.44 84 ASN A O 1
ATOM 686 N N . ASP A 1 85 ? 22.807 0.942 -30.041 1.00 65.19 85 ASP A N 1
ATOM 687 C CA . ASP A 1 85 ? 21.521 0.268 -30.283 1.00 65.19 85 ASP A CA 1
ATOM 688 C C . ASP A 1 85 ? 21.667 -1.255 -30.158 1.00 65.19 85 ASP A C 1
ATOM 690 O O . ASP A 1 85 ? 21.554 -2.043 -31.100 1.00 65.19 85 ASP A O 1
ATOM 694 N N . ASN A 1 86 ? 21.958 -1.705 -28.942 1.00 69.69 86 ASN A N 1
ATOM 695 C CA . ASN A 1 86 ? 22.042 -3.118 -28.639 1.00 69.69 86 ASN A CA 1
ATOM 696 C C . ASN A 1 86 ? 20.638 -3.654 -28.331 1.00 69.69 86 ASN A C 1
ATOM 698 O O . ASN A 1 86 ? 20.157 -3.568 -27.200 1.00 69.69 86 ASN A O 1
ATOM 702 N N . ARG A 1 87 ? 19.999 -4.250 -29.345 1.00 64.94 87 ARG A N 1
ATOM 703 C CA . ARG A 1 87 ? 18.644 -4.838 -29.296 1.00 64.94 87 ARG A CA 1
ATOM 704 C C . ARG A 1 87 ? 18.394 -5.724 -28.066 1.00 64.94 87 ARG A C 1
ATOM 706 O O . ARG A 1 87 ? 17.298 -5.712 -27.508 1.00 64.94 87 ARG A O 1
ATOM 713 N N . ALA A 1 88 ? 19.413 -6.462 -27.614 1.00 62.31 88 ALA A N 1
ATOM 714 C CA . ALA A 1 88 ? 19.329 -7.310 -26.425 1.00 62.31 88 ALA A CA 1
ATOM 715 C C . ALA A 1 88 ? 19.203 -6.496 -25.121 1.00 62.31 88 ALA A C 1
ATOM 717 O O . ALA A 1 88 ? 18.470 -6.894 -24.219 1.00 62.31 88 ALA A O 1
ATOM 718 N N . LYS A 1 89 ? 19.856 -5.329 -25.024 1.00 70.19 89 LYS A N 1
ATOM 719 C CA . LYS A 1 89 ? 19.734 -4.420 -23.871 1.00 70.19 89 LYS A CA 1
ATOM 720 C C . LYS A 1 89 ? 18.387 -3.702 -23.858 1.00 70.19 89 LYS A C 1
ATOM 722 O O . LYS A 1 89 ? 17.788 -3.591 -22.792 1.00 70.19 89 LYS A O 1
ATOM 727 N N . THR A 1 90 ? 17.883 -3.283 -25.019 1.00 73.94 90 THR A N 1
ATOM 728 C CA . THR A 1 90 ? 16.556 -2.657 -25.148 1.00 73.94 90 THR A CA 1
ATOM 729 C C . THR A 1 90 ? 15.452 -3.593 -24.655 1.00 73.94 90 THR A C 1
ATOM 731 O O . THR A 1 90 ? 14.620 -3.192 -23.847 1.00 73.94 90 THR A O 1
ATOM 734 N N . ALA A 1 91 ? 15.496 -4.873 -25.045 1.00 76.88 91 ALA A N 1
ATOM 735 C CA . ALA A 1 91 ? 14.535 -5.874 -24.581 1.00 76.88 91 ALA A CA 1
ATOM 736 C C . ALA A 1 91 ? 14.592 -6.109 -23.058 1.00 76.88 91 ALA A C 1
ATOM 738 O O . ALA A 1 91 ? 13.565 -6.346 -22.423 1.00 76.88 91 ALA A O 1
ATOM 739 N N . VAL A 1 92 ? 15.784 -6.040 -22.456 1.00 81.38 92 VAL A N 1
ATOM 740 C CA . VAL A 1 92 ? 15.967 -6.180 -21.002 1.00 81.38 92 VAL A CA 1
ATOM 741 C C . VAL A 1 92 ? 15.446 -4.952 -20.251 1.00 81.38 92 VAL A C 1
ATOM 743 O O . VAL A 1 92 ? 14.748 -5.110 -19.251 1.00 81.38 92 VAL A O 1
ATOM 746 N N . LEU A 1 93 ? 15.729 -3.737 -20.732 1.00 83.56 93 LEU A N 1
ATOM 747 C CA . LEU A 1 93 ? 15.203 -2.504 -20.133 1.00 83.56 93 LEU A CA 1
ATOM 748 C C . LEU A 1 93 ? 13.676 -2.458 -20.186 1.00 83.56 93 LEU A C 1
ATOM 750 O O . LEU A 1 93 ? 13.049 -2.068 -19.203 1.00 83.56 93 LEU A O 1
ATOM 754 N N . GLU A 1 94 ? 13.078 -2.911 -21.287 1.00 86.50 94 GLU A N 1
ATOM 755 C CA . GLU A 1 94 ? 11.624 -2.941 -21.429 1.00 86.50 94 GLU A CA 1
ATOM 756 C C . GLU A 1 94 ? 10.972 -3.953 -20.479 1.00 86.50 94 GLU A C 1
ATOM 758 O O . GLU A 1 94 ? 9.989 -3.634 -19.813 1.00 86.50 94 GLU A O 1
ATOM 763 N N . LYS A 1 95 ? 11.582 -5.135 -20.301 1.00 87.38 95 LYS A N 1
ATOM 764 C CA . LYS A 1 95 ? 11.152 -6.091 -19.267 1.00 87.38 95 LYS A CA 1
ATOM 765 C C . LYS A 1 95 ? 11.209 -5.485 -17.865 1.00 87.38 95 LYS A C 1
ATOM 767 O O . LYS A 1 95 ? 10.265 -5.654 -17.100 1.00 87.38 95 LYS A O 1
ATOM 772 N N . PHE A 1 96 ? 12.273 -4.750 -17.536 1.00 86.06 96 PHE A N 1
ATOM 773 C CA . PHE A 1 96 ? 12.381 -4.086 -16.235 1.00 86.06 96 PHE A CA 1
ATOM 774 C C . PHE A 1 96 ? 11.349 -2.967 -16.043 1.00 86.06 96 PHE A C 1
ATOM 776 O O . PHE A 1 96 ? 10.857 -2.789 -14.929 1.00 86.06 96 PHE A O 1
ATOM 783 N N . ARG A 1 97 ? 10.999 -2.223 -17.100 1.00 88.06 97 ARG A N 1
ATOM 784 C CA . ARG A 1 97 ? 9.925 -1.215 -17.053 1.00 88.06 97 ARG A CA 1
ATOM 785 C C . ARG A 1 97 ? 8.575 -1.858 -16.767 1.00 88.06 97 ARG A C 1
ATOM 787 O O . ARG A 1 97 ? 7.864 -1.401 -15.875 1.00 88.06 97 ARG A O 1
ATOM 794 N N . GLU A 1 98 ? 8.258 -2.931 -17.480 1.00 91.31 98 GLU A N 1
ATOM 795 C CA . GLU A 1 98 ? 7.012 -3.676 -17.310 1.00 91.31 98 GLU A CA 1
ATOM 796 C C . GLU A 1 98 ? 6.920 -4.313 -15.913 1.00 91.31 98 GLU A C 1
ATOM 798 O O . GLU A 1 98 ? 5.893 -4.218 -15.243 1.00 91.31 98 GLU A O 1
ATOM 803 N N . GLU A 1 99 ? 8.014 -4.891 -15.411 1.00 88.12 99 GLU A N 1
ATOM 804 C CA . GLU A 1 99 ? 8.066 -5.436 -14.051 1.00 88.12 99 GLU A CA 1
ATOM 805 C C . GLU A 1 99 ? 7.883 -4.340 -12.988 1.00 88.12 99 GLU A C 1
ATOM 807 O O . GLU A 1 99 ? 7.092 -4.502 -12.058 1.00 88.12 99 GLU A O 1
ATOM 812 N N . ASN A 1 100 ? 8.545 -3.187 -13.138 1.00 85.19 100 ASN A N 1
ATOM 813 C CA . ASN A 1 100 ? 8.368 -2.054 -12.226 1.00 85.19 100 ASN A CA 1
ATOM 814 C C . ASN A 1 100 ? 6.942 -1.490 -12.263 1.00 85.19 100 ASN A C 1
ATOM 816 O O . ASN A 1 100 ? 6.428 -1.083 -11.219 1.00 85.19 100 ASN A O 1
ATOM 820 N N . LYS A 1 101 ? 6.302 -1.472 -13.438 1.00 90.06 101 LYS A N 1
ATOM 821 C CA . LYS A 1 101 ? 4.899 -1.077 -13.595 1.00 90.06 101 LYS A CA 1
ATOM 822 C C . LYS A 1 101 ? 3.985 -2.016 -12.806 1.00 90.06 101 LYS A C 1
ATOM 824 O O . LYS A 1 101 ? 3.253 -1.541 -11.942 1.00 90.06 101 LYS A O 1
ATOM 829 N N . ARG A 1 102 ? 4.116 -3.332 -12.998 1.00 88.00 102 ARG A N 1
ATOM 830 C CA . ARG A 1 102 ? 3.341 -4.341 -12.250 1.00 88.00 102 ARG A CA 1
ATOM 831 C C . ARG A 1 102 ? 3.559 -4.246 -10.745 1.00 88.00 102 ARG A C 1
ATOM 833 O O . ARG A 1 102 ? 2.610 -4.319 -9.975 1.00 88.00 102 ARG A O 1
ATOM 840 N N . LEU A 1 103 ? 4.804 -4.043 -10.311 1.00 87.06 103 LEU A N 1
ATOM 841 C CA . LEU A 1 103 ? 5.124 -3.852 -8.895 1.00 87.06 103 LEU A CA 1
ATOM 842 C C . LEU A 1 103 ? 4.473 -2.588 -8.323 1.00 87.06 103 LEU A C 1
ATOM 844 O O . LEU A 1 103 ? 4.073 -2.580 -7.160 1.00 87.06 103 LEU A O 1
ATOM 848 N N . ARG A 1 104 ? 4.369 -1.516 -9.112 1.00 88.38 104 ARG A N 1
ATOM 849 C CA . ARG A 1 104 ? 3.701 -0.281 -8.693 1.00 88.38 104 ARG A CA 1
ATOM 850 C C . ARG A 1 104 ? 2.195 -0.483 -8.556 1.00 88.38 104 ARG A C 1
ATOM 852 O O . ARG A 1 104 ? 1.658 -0.128 -7.513 1.00 88.38 104 ARG A O 1
ATOM 859 N N . GLU A 1 105 ? 1.564 -1.090 -9.556 1.00 88.19 105 GLU A N 1
ATOM 860 C CA . GLU A 1 105 ? 0.129 -1.407 -9.555 1.00 88.19 105 GLU A CA 1
ATOM 861 C C . GLU A 1 105 ? -0.229 -2.322 -8.375 1.00 88.19 105 GLU A C 1
ATOM 863 O O . GLU A 1 105 ? -1.123 -2.005 -7.594 1.00 88.19 105 GLU A O 1
ATOM 868 N N . ALA A 1 106 ? 0.549 -3.386 -8.148 1.00 84.56 106 ALA A N 1
ATOM 869 C CA . ALA A 1 106 ? 0.362 -4.275 -7.002 1.00 84.56 106 ALA A CA 1
ATOM 870 C C . ALA A 1 106 ? 0.513 -3.543 -5.656 1.00 84.56 106 ALA A C 1
ATOM 872 O O . ALA A 1 106 ? -0.223 -3.807 -4.709 1.00 84.56 106 ALA A O 1
ATOM 873 N N . LEU A 1 107 ? 1.456 -2.601 -5.542 1.00 86.50 107 LEU A N 1
ATOM 874 C CA . LEU A 1 107 ? 1.622 -1.812 -4.318 1.00 86.50 107 LEU A CA 1
ATOM 875 C C . LEU A 1 107 ? 0.501 -0.797 -4.093 1.00 86.50 107 LEU A C 1
ATOM 877 O O . LEU A 1 107 ? 0.230 -0.455 -2.941 1.00 86.50 107 LEU A O 1
ATOM 881 N N . GLU A 1 108 ? -0.104 -0.270 -5.153 1.00 86.06 108 GLU A N 1
ATOM 882 C CA . GLU A 1 108 ? -1.280 0.597 -5.054 1.00 86.06 108 GLU A CA 1
ATOM 883 C C . GLU A 1 108 ? -2.498 -0.200 -4.596 1.00 86.06 108 GLU A C 1
ATOM 885 O O . GLU A 1 108 ? -3.159 0.217 -3.644 1.00 86.06 108 GLU A O 1
ATOM 890 N N . ASP A 1 109 ? -2.703 -1.387 -5.164 1.00 85.38 109 ASP A N 1
ATOM 891 C CA . ASP A 1 109 ? -3.781 -2.290 -4.770 1.00 85.38 109 ASP A CA 1
ATOM 892 C C . ASP A 1 109 ? -3.654 -2.745 -3.306 1.00 85.38 109 ASP A C 1
ATOM 894 O O . ASP A 1 109 ? -4.595 -2.620 -2.519 1.00 85.38 109 ASP A O 1
ATOM 898 N N . ILE A 1 110 ? -2.454 -3.163 -2.884 1.00 80.38 110 ILE A N 1
ATOM 899 C CA . ILE A 1 110 ? -2.183 -3.524 -1.483 1.00 80.38 110 ILE A CA 1
ATOM 900 C C . ILE A 1 110 ? -2.398 -2.322 -0.553 1.00 80.38 110 ILE A C 1
ATOM 902 O O . ILE A 1 110 ? -2.938 -2.480 0.542 1.00 80.38 110 ILE A O 1
ATOM 906 N N . SER A 1 111 ? -1.976 -1.118 -0.957 1.00 80.56 111 SER A N 1
ATOM 907 C CA . SER A 1 111 ? -2.178 0.094 -0.154 1.00 80.56 111 SER A CA 1
ATOM 908 C C . SER A 1 111 ? -3.666 0.380 0.049 1.00 80.56 111 SER A C 1
ATOM 910 O O . SER A 1 111 ? -4.072 0.646 1.178 1.00 80.56 111 SER A O 1
ATOM 912 N N . CYS A 1 112 ? -4.462 0.274 -1.018 1.00 86.12 112 CYS A N 1
ATOM 913 C CA . CYS A 1 112 ? -5.913 0.432 -0.975 1.00 86.12 112 CYS A CA 1
ATOM 914 C C . CYS A 1 112 ? -6.546 -0.595 -0.026 1.00 86.12 112 CYS A C 1
ATOM 916 O O . CYS A 1 112 ? -7.227 -0.225 0.928 1.00 86.12 112 CYS A O 1
ATOM 918 N N . HIS A 1 113 ? -6.218 -1.879 -0.197 1.00 83.12 113 HIS A N 1
ATOM 919 C CA . HIS A 1 113 ? -6.742 -2.962 0.635 1.00 83.12 113 HIS A CA 1
ATOM 920 C C . HIS A 1 113 ? -6.409 -2.806 2.125 1.00 83.12 113 HIS A C 1
ATOM 922 O O . HIS A 1 113 ? -7.259 -3.079 2.975 1.00 83.12 113 HIS A O 1
ATOM 928 N N . VAL A 1 114 ? -5.190 -2.376 2.472 1.00 80.69 114 VAL A N 1
ATOM 929 C CA . VAL A 1 114 ? -4.801 -2.127 3.872 1.00 80.69 114 VAL A CA 1
ATOM 930 C C . VAL A 1 114 ? -5.632 -0.996 4.478 1.00 80.69 114 VAL A C 1
ATOM 932 O O . VAL A 1 114 ? -6.079 -1.116 5.621 1.00 80.69 114 VAL A O 1
ATOM 935 N N . ASP A 1 115 ? -5.865 0.078 3.726 1.00 78.38 115 ASP A N 1
ATOM 936 C CA . ASP A 1 115 ? -6.635 1.226 4.202 1.00 78.38 115 ASP A CA 1
ATOM 937 C C . ASP A 1 115 ? -8.127 0.884 4.351 1.00 78.38 115 ASP A C 1
ATOM 939 O O . ASP A 1 115 ? -8.711 1.179 5.397 1.00 78.38 115 ASP A O 1
ATOM 943 N N . THR A 1 116 ? -8.718 0.176 3.383 1.00 81.38 116 THR A N 1
ATOM 944 C CA . THR A 1 116 ? -10.113 -0.289 3.443 1.00 81.38 116 THR A CA 1
ATOM 945 C C . THR A 1 116 ? -10.336 -1.275 4.587 1.00 81.38 116 THR A C 1
ATOM 947 O O . THR A 1 116 ? -11.269 -1.107 5.370 1.00 81.38 116 THR A O 1
ATOM 950 N N . ARG A 1 117 ? -9.471 -2.287 4.749 1.00 75.50 117 ARG A N 1
ATOM 951 C CA . ARG A 1 117 ? -9.620 -3.268 5.839 1.00 75.50 117 ARG A CA 1
ATOM 952 C C . ARG A 1 117 ? -9.486 -2.625 7.214 1.00 75.50 117 ARG A C 1
ATOM 954 O O . ARG A 1 117 ? -10.214 -3.004 8.126 1.00 75.50 117 ARG A O 1
ATOM 961 N N . LEU A 1 118 ? -8.587 -1.651 7.368 1.00 72.62 118 LEU A N 1
ATOM 962 C CA . LEU A 1 118 ? -8.457 -0.917 8.624 1.00 72.62 118 LEU A CA 1
ATOM 963 C C . LEU A 1 118 ? -9.713 -0.084 8.919 1.00 72.62 118 LEU A C 1
ATOM 965 O O . LEU A 1 118 ? -10.141 -0.038 10.068 1.00 72.62 118 LEU A O 1
ATOM 969 N N . GLN A 1 119 ? -10.313 0.546 7.904 1.00 71.31 119 GLN A N 1
ATOM 970 C CA . GLN A 1 119 ? -11.578 1.266 8.066 1.00 71.31 119 GLN A CA 1
ATOM 971 C C . GLN A 1 119 ? -12.711 0.336 8.503 1.00 71.31 119 GLN A C 1
ATOM 973 O O . GLN A 1 119 ? -13.384 0.663 9.469 1.00 71.31 119 GLN A O 1
ATOM 978 N N . VAL A 1 120 ? -12.863 -0.836 7.877 1.00 73.56 120 VAL A N 1
ATOM 979 C CA . VAL A 1 120 ? -13.899 -1.817 8.253 1.00 73.56 120 VAL A CA 1
ATOM 980 C C . VAL A 1 120 ? -13.741 -2.279 9.703 1.00 73.56 120 VAL A C 1
ATOM 982 O O . VAL A 1 120 ? -14.709 -2.282 10.453 1.00 73.56 120 VAL A O 1
ATOM 985 N N . VAL A 1 121 ? -12.522 -2.625 10.131 1.00 68.38 121 VAL A N 1
ATOM 986 C CA . VAL A 1 121 ? -12.271 -3.051 11.521 1.00 68.38 121 VAL A CA 1
ATOM 987 C C . VAL A 1 121 ? -12.615 -1.939 12.515 1.00 68.38 121 VAL A C 1
ATOM 989 O O . VAL A 1 121 ? -13.208 -2.207 13.555 1.00 68.38 121 VAL A O 1
ATOM 992 N N . ILE A 1 122 ? -12.265 -0.691 12.196 1.00 67.25 122 ILE A N 1
ATOM 993 C CA . ILE A 1 122 ? -12.572 0.458 13.051 1.00 67.25 122 ILE A CA 1
ATOM 994 C C . ILE A 1 122 ? -14.077 0.742 13.080 1.00 67.25 122 ILE A C 1
ATOM 996 O O . ILE A 1 122 ? -14.606 0.991 14.156 1.00 67.25 122 ILE A O 1
ATOM 1000 N N . SER A 1 123 ? -14.763 0.707 11.935 1.00 68.69 123 SER A N 1
ATOM 1001 C CA . SER A 1 123 ? -16.213 0.913 11.862 1.00 68.69 123 SER A CA 1
ATOM 1002 C C . SER A 1 123 ? -16.961 -0.146 12.668 1.00 68.69 123 SER A C 1
ATOM 1004 O O . SER A 1 123 ? -17.736 0.212 13.547 1.00 68.69 123 SER A O 1
ATOM 1006 N N . ASN A 1 124 ? -16.630 -1.428 12.489 1.00 66.38 124 ASN A N 1
ATOM 1007 C CA . ASN A 1 124 ? -17.248 -2.522 13.243 1.00 66.38 124 ASN A CA 1
ATOM 1008 C C . ASN A 1 124 ? -16.998 -2.414 14.757 1.00 66.38 124 ASN A C 1
ATOM 1010 O O . ASN A 1 124 ? -17.859 -2.773 15.552 1.00 66.38 124 ASN A O 1
ATOM 1014 N N . ALA A 1 125 ? -15.829 -1.918 15.174 1.00 62.69 125 ALA A N 1
ATOM 1015 C CA . ALA A 1 125 ? -15.526 -1.712 16.590 1.00 62.69 125 ALA A CA 1
ATOM 1016 C C . ALA A 1 125 ? -16.266 -0.506 17.202 1.00 62.69 125 ALA A C 1
ATOM 1018 O O . ALA A 1 125 ? -16.410 -0.438 18.420 1.00 62.69 125 ALA A O 1
ATOM 1019 N N . LEU A 1 126 ? -16.698 0.459 16.381 1.00 60.50 126 LEU A N 1
ATOM 1020 C CA . LEU A 1 126 ? -17.365 1.688 16.824 1.00 60.50 126 LEU A CA 1
ATOM 1021 C C . LEU A 1 126 ? -18.893 1.629 16.718 1.00 60.50 126 LEU A C 1
ATOM 1023 O O . LEU A 1 126 ? -19.554 2.389 17.420 1.00 60.50 126 LEU A O 1
ATOM 1027 N N . GLU A 1 127 ? -19.444 0.779 15.850 1.00 59.88 127 GLU A N 1
ATOM 1028 C CA . GLU A 1 127 ? -20.894 0.681 15.627 1.00 59.88 127 GLU A CA 1
ATOM 1029 C C . GLU A 1 127 ? -21.614 -0.194 16.664 1.00 59.88 127 GLU A C 1
ATOM 1031 O O . GLU A 1 127 ? -22.814 -0.023 16.839 1.00 59.88 127 GLU A O 1
ATOM 1036 N N . GLY A 1 128 ? -20.891 -1.011 17.441 1.00 49.59 128 GLY A N 1
ATOM 1037 C CA . GLY A 1 128 ? -21.493 -1.928 18.413 1.00 49.59 128 GLY A CA 1
ATOM 1038 C C . GLY A 1 128 ? -22.189 -3.086 17.695 1.00 49.59 128 GLY A C 1
ATOM 1039 O O . GLY A 1 128 ? -23.029 -2.876 16.830 1.00 49.59 128 GLY A O 1
ATOM 1040 N N . GLY A 1 129 ? -21.793 -4.321 18.000 1.00 42.06 129 GLY A N 1
ATOM 1041 C CA . GLY A 1 129 ? -22.492 -5.490 17.469 1.00 42.06 129 GLY A CA 1
ATOM 1042 C C . GLY A 1 129 ? -23.950 -5.492 17.928 1.00 42.06 129 GLY A C 1
ATOM 1043 O O . GLY A 1 129 ? -24.202 -5.244 19.109 1.00 42.06 129 GLY A O 1
ATOM 1044 N N . ASP A 1 130 ? -24.859 -5.745 16.984 1.00 35.53 130 ASP A N 1
ATOM 1045 C CA . ASP A 1 130 ? -26.240 -6.166 17.259 1.00 35.53 130 ASP A CA 1
ATOM 1046 C C . ASP A 1 130 ? -26.286 -7.376 18.212 1.00 35.53 130 ASP A C 1
ATOM 1048 O O . ASP A 1 130 ? -25.411 -8.272 18.087 1.00 35.53 130 ASP A O 1
#

Solvent-accessible surface area (backbone atoms only — not comparable to full-atom values): 7310 Å² total; per-residue (Å²): 143,55,68,68,58,54,51,53,49,54,54,51,48,55,55,50,64,74,66,62,64,93,43,69,69,61,50,52,55,48,52,52,54,50,54,53,51,52,50,54,51,50,53,51,51,52,54,51,53,54,48,52,54,50,51,52,51,52,53,54,50,55,52,51,48,54,50,52,54,49,52,53,51,52,52,52,54,52,33,65,74,66,71,55,85,48,67,72,56,55,57,50,53,51,50,51,51,53,51,50,49,52,53,49,53,52,50,50,52,51,51,50,50,52,53,53,53,51,48,52,55,51,48,59,71,70,68,59,83,132